Protein AF-A0A8J2AMC9-F1 (afdb_monomer_lite)

Structure (mmCIF, N/CA/C/O backbone):
data_AF-A0A8J2AMC9-F1
#
_entry.id   AF-A0A8J2AMC9-F1
#
loop_
_atom_site.group_PDB
_atom_site.id
_atom_site.type_symbol
_atom_site.label_atom_id
_atom_site.label_alt_id
_atom_site.label_comp_id
_atom_site.label_asym_id
_atom_site.label_entity_id
_atom_site.label_seq_id
_atom_site.pdbx_PDB_ins_code
_atom_site.Cartn_x
_atom_site.Cartn_y
_atom_site.Cartn_z
_atom_site.occupancy
_atom_site.B_iso_or_equiv
_atom_site.auth_seq_id
_atom_site.auth_comp_id
_atom_site.auth_asym_id
_atom_site.auth_atom_id
_atom_site.pdbx_PDB_model_num
ATOM 1 N N . MET A 1 1 ? -12.822 13.519 17.656 1.00 36.47 1 MET A N 1
ATOM 2 C CA . MET A 1 1 ? -11.483 13.079 17.205 1.00 36.47 1 MET A CA 1
ATOM 3 C C . MET A 1 1 ? -10.536 13.140 18.398 1.00 36.47 1 MET A C 1
ATOM 5 O O . MET A 1 1 ? -10.105 14.224 18.772 1.00 36.47 1 MET A O 1
ATOM 9 N N . VAL A 1 2 ? -10.292 12.014 19.074 1.00 30.80 2 VAL A N 1
ATOM 10 C CA . VAL A 1 2 ? -9.348 11.974 20.202 1.00 30.80 2 VAL A CA 1
ATOM 11 C C . VAL A 1 2 ? -7.946 12.202 19.638 1.00 30.80 2 VAL A C 1
ATOM 13 O O . VAL A 1 2 ? -7.477 11.432 18.802 1.00 30.80 2 VAL A O 1
ATOM 16 N N . ARG A 1 3 ? -7.287 13.285 20.066 1.00 38.75 3 ARG A N 1
ATOM 17 C CA . ARG A 1 3 ? -5.876 13.578 19.766 1.00 38.75 3 ARG A CA 1
ATOM 18 C C . ARG A 1 3 ? -4.981 12.598 20.538 1.00 38.75 3 ARG A C 1
ATOM 20 O O . ARG A 1 3 ? -4.347 12.957 21.523 1.00 38.75 3 ARG A O 1
ATOM 27 N N . GLY A 1 4 ? -4.973 11.338 20.112 1.00 39.22 4 GLY A N 1
ATOM 28 C CA . GLY A 1 4 ? -4.085 10.284 20.597 1.00 39.22 4 GLY A CA 1
ATOM 29 C C . GLY A 1 4 ? -2.955 10.040 19.598 1.00 39.22 4 GLY A C 1
ATOM 30 O O . GLY A 1 4 ? -3.193 9.972 18.395 1.00 39.22 4 GLY A O 1
ATOM 31 N N . ARG A 1 5 ? -1.716 9.913 20.087 1.00 41.38 5 ARG A N 1
ATOM 32 C CA . ARG A 1 5 ? -0.487 9.673 19.304 1.00 41.38 5 ARG A CA 1
ATOM 33 C C . ARG A 1 5 ? -0.442 8.265 18.674 1.00 41.38 5 ARG A C 1
ATOM 35 O O . ARG A 1 5 ? 0.507 7.524 18.906 1.00 41.38 5 ARG A O 1
ATOM 42 N N . CYS A 1 6 ? -1.417 7.889 17.850 1.00 44.81 6 CYS A N 1
ATOM 43 C CA . CYS A 1 6 ? -1.239 6.782 16.907 1.00 44.81 6 CYS A CA 1
ATOM 44 C C . CYS A 1 6 ? -0.415 7.297 15.725 1.00 44.81 6 CYS A C 1
ATOM 46 O O . CYS A 1 6 ? -0.947 7.879 14.781 1.00 44.81 6 CYS A O 1
ATOM 48 N N . ARG A 1 7 ? 0.913 7.164 15.817 1.00 56.16 7 ARG A N 1
ATOM 49 C CA . ARG A 1 7 ? 1.810 7.491 14.700 1.00 56.16 7 ARG A CA 1
ATOM 50 C C . ARG A 1 7 ? 1.642 6.460 13.577 1.00 56.16 7 ARG A C 1
ATOM 52 O O . ARG A 1 7 ? 1.265 5.316 13.825 1.00 56.16 7 ARG A O 1
ATOM 59 N N . CYS A 1 8 ? 1.921 6.888 12.348 1.00 58.09 8 CYS A N 1
ATOM 60 C CA . CYS A 1 8 ? 1.994 6.002 11.187 1.00 58.09 8 CYS A CA 1
ATOM 61 C C . CYS A 1 8 ? 3.131 4.990 11.396 1.00 58.09 8 CYS A C 1
ATOM 63 O O . CYS A 1 8 ? 4.239 5.394 11.754 1.00 58.09 8 CYS A O 1
ATOM 65 N N . GLU A 1 9 ? 2.880 3.700 11.182 1.00 59.91 9 GLU A N 1
ATOM 66 C CA . GLU A 1 9 ? 3.951 2.697 11.192 1.00 59.91 9 GLU A CA 1
ATOM 67 C C . GLU A 1 9 ? 4.633 2.664 9.819 1.00 59.91 9 GLU A C 1
ATOM 69 O O . GLU A 1 9 ? 3.954 2.750 8.808 1.00 59.91 9 GLU A O 1
ATOM 74 N N . GLY A 1 10 ? 5.961 2.525 9.754 1.00 58.53 10 GLY A N 1
ATOM 75 C CA . GLY A 1 10 ? 6.660 2.200 8.498 1.00 58.53 10 GLY A CA 1
ATOM 76 C C . GLY A 1 10 ? 6.772 3.312 7.442 1.00 58.53 10 GLY A C 1
ATOM 77 O O . GLY A 1 10 ? 6.956 2.991 6.264 1.00 58.53 10 GLY A O 1
ATOM 78 N N . PHE A 1 11 ? 6.685 4.589 7.838 1.00 67.19 11 PHE A N 1
ATOM 79 C CA . PHE A 1 11 ? 6.908 5.723 6.930 1.00 67.19 11 PHE A CA 1
ATOM 80 C C . PHE A 1 11 ? 8.327 5.714 6.341 1.00 67.19 11 PHE A C 1
ATOM 82 O O . PHE A 1 11 ? 9.271 5.227 6.964 1.00 67.19 11 PHE A O 1
ATOM 89 N N . VAL A 1 12 ? 8.477 6.275 5.144 1.00 71.44 12 VAL A N 1
ATOM 90 C CA . VAL A 1 12 ? 9.780 6.432 4.479 1.00 71.44 12 VAL A CA 1
ATOM 91 C C . VAL A 1 12 ? 10.109 7.897 4.351 1.00 71.44 12 VAL A C 1
ATOM 93 O O . VAL A 1 12 ? 9.227 8.686 4.032 1.00 71.44 12 VAL A O 1
ATOM 96 N N . ILE A 1 13 ? 11.375 8.238 4.573 1.00 69.56 13 ILE A N 1
ATOM 97 C CA . ILE A 1 13 ? 11.943 9.544 4.265 1.00 69.56 13 ILE A CA 1
ATOM 98 C C . ILE A 1 13 ? 13.001 9.328 3.185 1.00 69.56 13 ILE A C 1
ATOM 100 O O . ILE A 1 13 ? 13.915 8.525 3.367 1.00 69.56 13 ILE A O 1
ATOM 104 N N . ARG A 1 14 ? 12.862 10.017 2.055 1.00 66.62 14 ARG A N 1
ATOM 105 C CA . ARG A 1 14 ? 13.795 9.947 0.932 1.00 66.62 14 ARG A CA 1
ATOM 106 C C . ARG A 1 14 ? 14.414 11.315 0.690 1.00 66.62 14 ARG A C 1
ATOM 108 O O . ARG A 1 14 ? 13.675 12.279 0.544 1.00 66.62 14 ARG A O 1
ATOM 115 N N . TYR A 1 15 ? 15.738 11.374 0.586 1.00 62.62 15 TYR A N 1
ATOM 116 C CA . TYR A 1 15 ? 16.441 12.541 0.057 1.00 62.62 15 TYR A CA 1
ATOM 117 C C . TYR A 1 15 ? 16.487 12.451 -1.466 1.00 62.62 15 TYR A C 1
ATOM 119 O O . TYR A 1 15 ? 16.905 11.431 -2.020 1.00 62.62 15 TYR A O 1
ATOM 127 N N . GLN A 1 16 ? 16.050 13.498 -2.147 1.00 64.69 16 GLN A N 1
ATOM 128 C CA . GLN A 1 16 ? 16.252 13.678 -3.575 1.00 64.69 16 GLN A CA 1
ATOM 129 C C . GLN A 1 16 ? 17.203 14.846 -3.762 1.00 64.69 16 GLN A C 1
ATOM 131 O O . GLN A 1 16 ? 16.847 15.965 -3.425 1.00 64.69 16 GLN A O 1
ATOM 136 N N . GLN A 1 17 ? 18.401 14.594 -4.278 1.00 62.09 17 GLN A N 1
ATOM 137 C CA . GLN A 1 17 ? 19.337 15.657 -4.622 1.00 62.09 17 GLN A CA 1
ATOM 138 C C . GLN A 1 17 ? 18.918 16.285 -5.954 1.00 62.09 17 GLN A C 1
ATOM 140 O O . GLN A 1 17 ? 18.824 15.576 -6.956 1.00 62.09 17 GLN A O 1
ATOM 145 N N . ASP A 1 18 ? 18.656 17.590 -5.964 1.00 63.16 18 ASP A N 1
ATOM 146 C CA . ASP A 1 18 ? 18.591 18.358 -7.203 1.00 63.16 18 ASP A CA 1
ATOM 147 C C . ASP A 1 18 ? 19.992 18.908 -7.504 1.00 63.16 18 ASP A C 1
ATOM 149 O O . ASP A 1 18 ? 20.700 19.353 -6.597 1.00 63.16 18 ASP A O 1
ATOM 153 N N . GLU A 1 19 ? 20.410 18.835 -8.770 1.00 59.03 19 GLU A N 1
ATOM 154 C CA . GLU A 1 19 ? 21.749 19.262 -9.208 1.00 59.03 19 GLU A CA 1
ATOM 155 C C . GLU A 1 19 ? 21.987 20.768 -8.986 1.00 59.03 19 GLU A C 1
ATOM 157 O O . GLU A 1 19 ? 23.133 21.181 -8.825 1.00 59.03 19 GLU A O 1
ATOM 162 N N . GLU A 1 20 ? 20.917 21.570 -8.899 1.00 59.88 20 GLU A N 1
ATOM 163 C CA . GLU A 1 20 ? 20.983 23.038 -8.816 1.00 59.88 20 GLU A CA 1
ATOM 164 C C . GLU A 1 20 ? 20.499 23.636 -7.475 1.00 59.88 20 GLU A C 1
ATOM 166 O O . GLU A 1 20 ? 20.992 24.688 -7.077 1.00 59.88 20 GLU A O 1
ATOM 171 N N . GLU A 1 21 ? 19.581 22.993 -6.738 1.00 60.16 21 GLU A N 1
ATOM 172 C CA . GLU A 1 21 ? 18.863 23.627 -5.604 1.00 60.16 21 GLU A CA 1
ATOM 173 C C . GLU A 1 21 ? 19.125 22.990 -4.224 1.00 60.16 21 GLU A C 1
ATOM 175 O O . GLU A 1 21 ? 18.457 23.306 -3.236 1.00 60.16 21 GLU A O 1
ATOM 180 N N . GLY A 1 22 ? 20.114 22.097 -4.115 1.00 60.91 22 GLY A N 1
ATOM 181 C CA . GLY A 1 22 ? 20.250 21.250 -2.927 1.00 60.91 22 GLY A CA 1
ATOM 182 C C . GLY A 1 22 ? 19.134 20.200 -2.873 1.00 60.91 22 GLY A C 1
ATOM 183 O O . GLY A 1 22 ? 18.206 20.202 -3.677 1.00 60.91 22 GLY A O 1
ATOM 184 N N . GLY A 1 23 ? 19.246 19.208 -1.990 1.00 67.50 23 GLY A N 1
ATOM 185 C CA . GLY A 1 23 ? 18.270 18.120 -1.980 1.00 67.50 23 GLY A CA 1
ATOM 186 C C . GLY A 1 23 ? 17.042 18.378 -1.112 1.00 67.50 23 GLY A C 1
ATOM 187 O O . GLY A 1 23 ? 17.088 19.095 -0.114 1.00 67.50 23 GLY A O 1
ATOM 188 N N . SER A 1 24 ? 15.937 17.736 -1.479 1.00 72.38 24 SER A N 1
ATOM 189 C CA . SER A 1 24 ? 14.659 17.779 -0.772 1.00 72.38 24 SER A CA 1
ATOM 190 C C . SER A 1 24 ? 14.359 16.447 -0.083 1.00 72.38 24 SER A C 1
ATOM 192 O O . SER A 1 24 ? 14.733 15.377 -0.562 1.00 72.38 24 SER A O 1
ATOM 194 N N . TRP A 1 25 ? 13.682 16.505 1.065 1.00 79.44 25 TRP A N 1
ATOM 195 C CA . TRP A 1 25 ? 13.235 15.316 1.789 1.00 79.44 25 TRP A CA 1
ATOM 196 C C . TRP A 1 25 ? 11.747 15.080 1.541 1.00 79.44 25 TRP A C 1
ATOM 198 O O . TRP A 1 25 ? 10.915 15.922 1.873 1.00 79.44 25 TRP A O 1
ATOM 208 N N . GLU A 1 26 ? 11.403 13.912 1.011 1.00 83.62 26 GLU A N 1
ATOM 209 C CA . GLU A 1 26 ? 10.019 13.492 0.801 1.00 83.62 26 GLU A CA 1
ATOM 210 C C . GLU A 1 26 ? 9.631 12.387 1.780 1.00 83.62 26 GLU A C 1
ATOM 212 O O . GLU A 1 26 ? 10.377 11.424 1.981 1.00 83.62 26 GLU A O 1
ATOM 217 N N . ARG A 1 27 ? 8.438 12.512 2.371 1.00 86.31 27 ARG A N 1
ATOM 218 C CA . ARG A 1 27 ? 7.854 11.501 3.255 1.00 86.31 27 ARG A CA 1
ATOM 219 C C . ARG A 1 27 ? 6.774 10.710 2.522 1.00 86.31 27 ARG A C 1
ATOM 221 O O . ARG A 1 27 ? 5.895 11.317 1.924 1.00 86.31 27 ARG A O 1
ATOM 228 N N . TYR A 1 28 ? 6.788 9.389 2.681 1.00 89.81 28 TYR A N 1
ATOM 229 C CA . TYR A 1 28 ? 5.751 8.481 2.183 1.00 89.81 28 TYR A CA 1
ATOM 230 C C . TYR A 1 28 ? 5.048 7.773 3.343 1.00 89.81 28 TYR A C 1
ATOM 232 O O . TYR A 1 28 ? 5.701 7.168 4.203 1.00 89.81 28 TYR A O 1
ATOM 240 N N . LEU A 1 29 ? 3.721 7.864 3.379 1.00 91.50 29 LEU A N 1
ATOM 241 C CA . LEU A 1 29 ? 2.861 7.301 4.412 1.00 91.50 29 LEU A CA 1
ATOM 242 C C . LEU A 1 29 ? 2.485 5.840 4.114 1.00 91.50 29 LEU A C 1
ATOM 244 O O . LEU A 1 29 ? 2.312 5.425 2.967 1.00 91.50 29 LEU A O 1
ATOM 248 N N . LEU A 1 30 ? 2.321 5.069 5.192 1.00 91.75 30 LEU A N 1
ATOM 249 C CA . LEU A 1 30 ? 1.742 3.721 5.194 1.00 91.75 30 LEU A CA 1
ATOM 250 C C . LEU A 1 30 ? 0.419 3.756 5.981 1.00 91.75 30 LEU A C 1
ATOM 252 O O . LEU A 1 30 ? -0.338 4.711 5.835 1.00 91.75 30 LEU A O 1
ATOM 256 N N . LEU A 1 31 ? 0.114 2.766 6.825 1.00 90.44 31 LEU A N 1
ATOM 257 C CA . LEU A 1 31 ? -1.088 2.712 7.660 1.00 90.44 31 LEU A CA 1
ATOM 258 C C . LEU A 1 31 ? -0.840 3.303 9.050 1.00 90.44 31 LEU A C 1
ATOM 260 O O . LEU A 1 31 ? 0.272 3.288 9.586 1.00 90.44 31 LEU A O 1
ATOM 264 N N . ASN A 1 32 ? -1.914 3.801 9.657 1.00 90.44 32 ASN A N 1
ATOM 265 C CA . ASN A 1 32 ? -1.926 4.049 11.090 1.00 90.44 32 ASN A CA 1
ATOM 266 C C . ASN A 1 32 ? -1.894 2.708 11.822 1.00 90.44 32 ASN A C 1
ATOM 268 O O . ASN A 1 32 ? -2.519 1.746 11.373 1.00 90.44 32 ASN A O 1
ATOM 272 N N . LYS A 1 33 ? -1.207 2.660 12.968 1.00 88.31 33 LYS A N 1
ATOM 273 C CA . LYS A 1 33 ? -1.321 1.509 13.863 1.00 88.31 33 LYS A CA 1
ATOM 274 C C . LYS A 1 33 ? -2.781 1.333 14.283 1.00 88.31 33 LYS A C 1
ATOM 276 O O . LYS A 1 33 ? -3.429 2.300 14.682 1.00 88.31 33 LYS A O 1
ATOM 281 N N . PHE A 1 34 ? -3.259 0.101 14.216 1.00 91.44 34 PHE A N 1
ATOM 282 C CA . PHE A 1 34 ? -4.543 -0.324 14.753 1.00 91.44 34 PHE A CA 1
ATOM 283 C C . PHE A 1 34 ? -4.337 -1.587 15.592 1.00 91.44 34 PHE A C 1
ATOM 285 O O . PHE A 1 34 ? -3.262 -2.191 15.557 1.00 91.44 34 PHE A O 1
ATOM 292 N N . PHE A 1 35 ? -5.354 -1.940 16.367 1.00 93.56 35 PHE A N 1
ATOM 293 C CA . PHE A 1 35 ? -5.311 -3.014 17.352 1.00 93.56 35 PHE A CA 1
ATOM 294 C C . PHE A 1 35 ? -6.555 -3.883 17.215 1.00 93.56 35 PHE A C 1
ATOM 296 O O . PHE A 1 35 ? -7.560 -3.452 16.639 1.00 93.56 35 PHE A O 1
ATOM 303 N N . ASN A 1 36 ? -6.484 -5.094 17.753 1.00 95.19 36 ASN A N 1
ATOM 304 C CA . ASN A 1 36 ? -7.649 -5.958 17.839 1.00 95.19 36 ASN A CA 1
ATOM 305 C C . ASN A 1 36 ? -8.644 -5.417 18.875 1.00 95.19 36 ASN A C 1
ATOM 307 O O . ASN A 1 36 ? -8.282 -4.704 19.816 1.00 95.19 36 ASN A O 1
ATOM 311 N N . VAL A 1 37 ? -9.917 -5.776 18.707 1.00 94.06 37 VAL A N 1
ATOM 312 C CA . VAL A 1 37 ? -10.958 -5.446 19.687 1.00 94.06 37 VAL A CA 1
ATOM 313 C C . VAL A 1 37 ? -10.617 -6.112 21.023 1.00 94.06 37 VAL A C 1
ATOM 315 O O . VAL A 1 37 ? -10.322 -7.303 21.069 1.00 94.06 37 VAL A O 1
ATOM 318 N N . GLY A 1 38 ? -10.646 -5.337 22.104 1.00 94.75 38 GLY A N 1
ATOM 319 C CA . GLY A 1 38 ? -10.306 -5.779 23.457 1.00 94.75 38 GLY A CA 1
ATOM 320 C C . GLY A 1 38 ? -8.816 -5.722 23.811 1.00 94.75 38 GLY A C 1
ATOM 321 O O . GLY A 1 38 ? -8.470 -5.999 24.954 1.00 94.75 38 GLY A O 1
ATOM 322 N N . GLU A 1 39 ? -7.928 -5.349 22.884 1.00 93.69 39 GLU A N 1
ATOM 323 C CA . GLU A 1 39 ? -6.476 -5.406 23.117 1.00 93.69 39 GLU A CA 1
ATOM 324 C C . GLU A 1 39 ? -5.954 -4.257 23.993 1.00 93.69 39 GLU A C 1
ATOM 326 O O . GLU A 1 39 ? -5.066 -4.447 24.824 1.00 93.69 39 GLU A O 1
ATOM 331 N N . THR A 1 40 ? -6.473 -3.040 23.809 1.00 93.56 40 THR A N 1
ATOM 332 C CA . THR A 1 40 ? -5.994 -1.859 24.539 1.00 93.56 40 THR A CA 1
ATOM 333 C C . THR A 1 40 ? -7.070 -0.786 24.687 1.00 93.56 40 THR A C 1
ATOM 335 O O . THR A 1 40 ? -8.128 -0.838 24.057 1.00 93.56 40 THR A O 1
ATOM 338 N N . LYS A 1 41 ? -6.796 0.217 25.527 1.00 91.00 41 LYS A N 1
ATOM 339 C CA . LYS A 1 41 ? -7.686 1.360 25.766 1.00 91.00 41 LYS A CA 1
ATOM 340 C C . LYS A 1 41 ? -7.977 2.105 24.458 1.00 91.00 41 LYS A C 1
ATOM 342 O O . LYS A 1 41 ? -7.041 2.426 23.729 1.00 91.00 41 LYS A O 1
ATOM 347 N N . ASN A 1 42 ? -9.237 2.475 24.231 1.00 89.94 42 ASN A N 1
ATOM 348 C CA . ASN A 1 42 ? -9.840 2.977 22.983 1.00 89.94 42 ASN A CA 1
ATOM 349 C C . ASN A 1 42 ? -10.191 1.895 21.941 1.00 89.94 42 ASN A C 1
ATOM 351 O O . ASN A 1 42 ? -10.750 2.234 20.900 1.00 89.94 42 ASN A O 1
ATOM 355 N N . TRP A 1 43 ? -9.885 0.621 22.203 1.00 91.19 43 TRP A N 1
ATOM 356 C CA . TRP A 1 43 ? -10.293 -0.530 21.384 1.00 91.19 43 TRP A CA 1
ATOM 357 C C . TRP A 1 43 ? -11.089 -1.560 22.198 1.00 91.19 43 TRP A C 1
ATOM 359 O O . TRP A 1 43 ? -11.333 -2.661 21.711 1.00 91.19 43 TRP A O 1
ATOM 369 N N . LEU A 1 44 ? -11.505 -1.235 23.429 1.00 94.06 44 LEU A N 1
ATOM 370 C CA . LEU A 1 44 ? -12.410 -2.086 24.204 1.00 94.06 44 LEU A CA 1
ATOM 371 C C . LEU A 1 44 ? -13.818 -2.058 23.591 1.00 94.06 44 LEU A C 1
ATOM 373 O O . LEU A 1 44 ? -14.188 -1.099 22.917 1.00 94.06 44 LEU A O 1
ATOM 377 N N . VAL A 1 45 ? -14.621 -3.096 23.838 1.00 93.69 45 VAL A N 1
ATOM 378 C CA . VAL A 1 45 ? -15.988 -3.197 23.288 1.00 93.69 45 VAL A CA 1
ATOM 379 C C . VAL A 1 45 ? -16.822 -1.961 23.643 1.00 93.69 45 VAL A C 1
ATOM 381 O O . VAL A 1 45 ? -17.458 -1.381 22.765 1.00 93.69 45 VAL A O 1
ATOM 384 N N . ASP A 1 46 ? -16.738 -1.501 24.891 1.00 93.75 46 ASP A N 1
ATOM 385 C CA . ASP A 1 46 ? -17.471 -0.322 25.358 1.00 93.75 46 ASP A CA 1
ATOM 386 C C . ASP A 1 46 ? -17.007 0.964 24.661 1.00 93.75 46 ASP A C 1
ATOM 388 O O . ASP A 1 46 ? -17.843 1.775 24.258 1.00 93.75 46 ASP A O 1
ATOM 392 N N . ASP A 1 47 ? -15.695 1.118 24.429 1.00 90.44 47 ASP A N 1
ATOM 393 C CA . ASP A 1 47 ? -15.124 2.266 23.705 1.00 90.44 47 ASP A CA 1
ATOM 394 C C . ASP A 1 47 ? -15.650 2.335 22.258 1.00 90.44 47 ASP A C 1
ATOM 396 O O . ASP A 1 47 ? -15.866 3.420 21.708 1.00 90.44 47 ASP A O 1
ATOM 400 N N . LEU A 1 48 ? -15.856 1.168 21.640 1.00 90.69 48 LEU A N 1
ATOM 401 C CA . LEU A 1 48 ? -16.272 1.028 20.244 1.00 90.69 48 LEU A CA 1
ATOM 402 C C . LEU A 1 48 ? -17.794 1.034 20.058 1.00 90.69 48 LEU A C 1
ATOM 404 O O . LEU A 1 48 ? -18.256 1.370 18.971 1.00 90.69 48 LEU A O 1
ATOM 408 N N . SER A 1 49 ? -18.569 0.716 21.099 1.00 89.88 49 SER A N 1
ATOM 409 C CA . SER A 1 49 ? -20.036 0.577 21.049 1.00 89.88 49 SER A CA 1
ATOM 410 C C . SER A 1 49 ? -20.771 1.811 20.506 1.00 89.88 49 SER A C 1
ATOM 412 O O . SER A 1 49 ? -21.824 1.693 19.884 1.00 89.88 49 SER A O 1
ATOM 414 N N . SER A 1 50 ? -20.194 2.998 20.708 1.00 88.25 50 SER A N 1
ATOM 415 C CA . SER A 1 50 ? -20.738 4.287 20.262 1.00 88.25 50 SER A CA 1
ATOM 416 C C . SER A 1 50 ? -20.171 4.776 18.923 1.00 88.25 50 SER A C 1
ATOM 418 O O . SER A 1 50 ? -20.600 5.811 18.411 1.00 88.25 50 SER A O 1
ATOM 420 N N . GLN A 1 51 ? -19.194 4.069 18.347 1.00 91.00 51 GLN A N 1
ATOM 421 C CA . GLN A 1 51 ? -18.532 4.470 17.108 1.00 91.00 51 GLN A CA 1
ATOM 422 C C . GLN A 1 51 ? -19.277 3.933 15.882 1.00 91.00 51 GLN A C 1
ATOM 424 O O . GLN A 1 51 ? -19.783 2.812 15.866 1.00 91.00 51 GLN A O 1
ATOM 429 N N . LYS A 1 52 ? -19.297 4.718 14.799 1.00 91.62 52 LYS A N 1
ATOM 430 C CA . LYS A 1 52 ? -19.848 4.272 13.514 1.00 91.62 52 LYS A CA 1
ATOM 431 C C . LYS A 1 52 ? -18.811 3.443 12.759 1.00 91.62 52 LYS A C 1
ATOM 433 O O . LYS A 1 52 ? -17.729 3.940 12.446 1.00 91.62 52 LYS A O 1
ATOM 438 N N . ILE A 1 53 ? -19.171 2.216 12.392 1.00 89.38 53 ILE A N 1
ATOM 439 C CA . ILE A 1 53 ? -18.372 1.402 11.472 1.00 89.38 53 ILE A CA 1
ATOM 440 C C . ILE A 1 53 ? -18.439 2.041 10.081 1.00 89.38 53 ILE A C 1
ATOM 442 O O . ILE A 1 53 ? -19.514 2.189 9.503 1.00 89.38 53 ILE A O 1
ATOM 446 N N . VAL A 1 54 ? -17.282 2.440 9.555 1.00 86.38 54 VAL A N 1
ATOM 447 C CA . VAL A 1 54 ? -17.171 3.082 8.233 1.00 86.38 54 VAL A CA 1
ATOM 448 C C . VAL A 1 54 ? -16.859 2.090 7.117 1.00 86.38 54 VAL A C 1
ATOM 450 O O . VAL A 1 54 ? -17.177 2.349 5.962 1.00 86.38 54 VAL A O 1
ATOM 453 N N . ARG A 1 55 ? -16.209 0.968 7.446 1.00 84.94 55 ARG A N 1
ATOM 454 C CA . ARG A 1 55 ? -15.786 -0.053 6.488 1.00 84.94 55 ARG A CA 1
ATOM 455 C C . ARG A 1 55 ? -15.489 -1.362 7.211 1.00 84.94 55 ARG A C 1
ATOM 457 O O . ARG A 1 55 ? -14.918 -1.347 8.299 1.00 84.94 55 ARG A O 1
ATOM 464 N N . ILE A 1 56 ? -15.833 -2.469 6.565 1.00 89.00 56 ILE A N 1
ATOM 465 C CA . ILE A 1 56 ? -15.402 -3.825 6.909 1.00 89.00 56 ILE A CA 1
ATOM 466 C C . ILE A 1 56 ? -14.736 -4.389 5.655 1.00 89.00 56 ILE A C 1
ATOM 468 O O . ILE A 1 56 ? -15.176 -4.110 4.540 1.00 89.00 56 ILE A O 1
ATOM 472 N N . GLN A 1 57 ? -13.638 -5.111 5.830 1.00 89.88 57 GLN A N 1
ATOM 473 C CA . GLN A 1 57 ? -12.901 -5.737 4.740 1.00 89.88 57 GLN A CA 1
ATOM 474 C C . GLN A 1 57 ? -12.277 -7.033 5.239 1.00 89.88 57 GLN A C 1
ATOM 476 O O . GLN A 1 57 ? -11.966 -7.145 6.428 1.00 89.88 57 GLN A O 1
ATOM 481 N N . ASP A 1 58 ? -12.044 -7.967 4.325 1.00 92.31 58 ASP A N 1
ATOM 482 C CA . ASP A 1 58 ? -11.308 -9.179 4.650 1.00 92.31 58 ASP A CA 1
ATOM 483 C C . ASP A 1 58 ? -9.887 -8.819 5.074 1.00 92.31 58 ASP A C 1
ATOM 485 O O . ASP A 1 58 ? -9.166 -8.074 4.399 1.00 92.31 58 ASP A O 1
ATOM 489 N N . LYS A 1 59 ? -9.474 -9.349 6.225 1.00 93.38 59 LYS A N 1
ATOM 490 C CA . LYS A 1 59 ? -8.106 -9.201 6.703 1.00 93.38 59 LYS A CA 1
ATOM 491 C C . LYS A 1 59 ? -7.245 -10.258 6.018 1.00 93.38 59 LYS A C 1
ATOM 493 O O . LYS A 1 59 ? -7.050 -11.341 6.560 1.00 93.38 59 LYS A O 1
ATOM 498 N N . SER A 1 60 ? -6.756 -9.921 4.823 1.00 93.88 60 SER A N 1
ATOM 499 C CA . SER A 1 60 ? -5.764 -10.734 4.114 1.00 93.88 60 SER A CA 1
ATOM 500 C C . SER A 1 60 ? -4.549 -10.998 5.013 1.00 93.88 60 SER A C 1
ATOM 502 O O . SER A 1 60 ? -4.143 -10.146 5.807 1.00 93.88 60 SER A O 1
ATOM 504 N N . ASP A 1 61 ? -4.024 -12.212 4.914 1.00 93.62 61 ASP A N 1
ATOM 505 C CA . ASP A 1 61 ? -2.933 -12.742 5.732 1.00 93.62 61 ASP A CA 1
ATOM 506 C C . ASP A 1 61 ? -1.657 -12.838 4.896 1.00 93.62 61 ASP A C 1
ATOM 508 O O . ASP A 1 61 ? -1.353 -13.881 4.321 1.00 93.62 61 ASP A O 1
ATOM 512 N N . GLY A 1 62 ? -0.964 -11.712 4.743 1.00 96.06 62 GLY A N 1
ATOM 513 C CA . GLY A 1 62 ? 0.229 -11.617 3.919 1.00 96.06 62 GLY A CA 1
ATOM 514 C C . GLY A 1 62 ? 1.197 -10.569 4.448 1.00 96.06 62 GLY A C 1
ATOM 515 O O . GLY A 1 62 ? 1.478 -10.471 5.643 1.00 96.06 62 GLY A O 1
ATOM 516 N N . SER A 1 63 ? 1.792 -9.801 3.541 1.00 96.69 63 SER A N 1
ATOM 517 C CA . SER A 1 63 ? 2.751 -8.764 3.909 1.00 96.69 63 SER A CA 1
ATOM 518 C C . SER A 1 63 ? 2.386 -7.420 3.319 1.00 96.69 63 SER A C 1
ATOM 520 O O . SER A 1 63 ? 2.205 -7.284 2.114 1.00 96.69 63 SER A O 1
ATOM 522 N N . ILE A 1 64 ? 2.356 -6.400 4.170 1.00 96.81 64 ILE A N 1
ATOM 523 C CA . ILE A 1 64 ? 2.040 -5.041 3.747 1.00 96.81 64 ILE A CA 1
ATOM 524 C C . ILE A 1 64 ? 3.114 -4.478 2.809 1.00 96.81 64 ILE A C 1
ATOM 526 O O . ILE A 1 64 ? 4.309 -4.509 3.121 1.00 96.81 64 ILE A O 1
ATOM 530 N N . ILE A 1 65 ? 2.675 -3.906 1.689 1.00 97.31 65 ILE A N 1
ATOM 531 C CA . ILE A 1 65 ? 3.517 -3.307 0.656 1.00 97.31 65 ILE A CA 1
ATOM 532 C C . ILE A 1 65 ? 3.100 -1.862 0.379 1.00 97.31 65 ILE A C 1
ATOM 534 O O . ILE A 1 65 ? 1.920 -1.527 0.240 1.00 97.31 65 ILE A O 1
ATOM 538 N N . ARG A 1 66 ? 4.108 -1.003 0.225 1.00 95.38 66 ARG A N 1
ATOM 539 C CA . ARG A 1 66 ? 3.989 0.357 -0.298 1.00 95.38 66 ARG A CA 1
ATOM 540 C C . ARG A 1 66 ? 4.942 0.544 -1.466 1.00 95.38 66 ARG A C 1
ATOM 542 O O . ARG A 1 66 ? 6.131 0.284 -1.335 1.00 95.38 66 ARG A O 1
ATOM 549 N N . PHE A 1 67 ? 4.434 1.050 -2.580 1.00 95.44 67 PHE A N 1
ATOM 550 C CA . PHE A 1 67 ? 5.262 1.438 -3.718 1.00 95.44 67 PHE A CA 1
ATOM 551 C C . PHE A 1 67 ? 5.737 2.883 -3.595 1.00 95.44 67 PHE A C 1
ATOM 553 O O . PHE A 1 67 ? 4.974 3.754 -3.177 1.00 95.44 67 PHE A O 1
ATOM 560 N N . ILE A 1 68 ? 6.986 3.139 -3.975 1.00 93.19 68 ILE A N 1
ATOM 561 C CA . ILE A 1 68 ? 7.630 4.451 -3.869 1.00 93.19 68 ILE A CA 1
ATOM 562 C C . ILE A 1 68 ? 8.320 4.779 -5.200 1.00 93.19 68 ILE A C 1
ATOM 564 O O . ILE A 1 68 ? 9.032 3.921 -5.734 1.00 93.19 68 ILE A O 1
ATOM 568 N N . PRO A 1 69 ? 8.139 5.994 -5.750 1.00 90.69 69 PRO A N 1
ATOM 569 C CA . PRO A 1 69 ? 8.850 6.424 -6.943 1.00 90.69 69 PRO A CA 1
ATOM 570 C C . PRO A 1 69 ? 10.304 6.790 -6.597 1.00 90.69 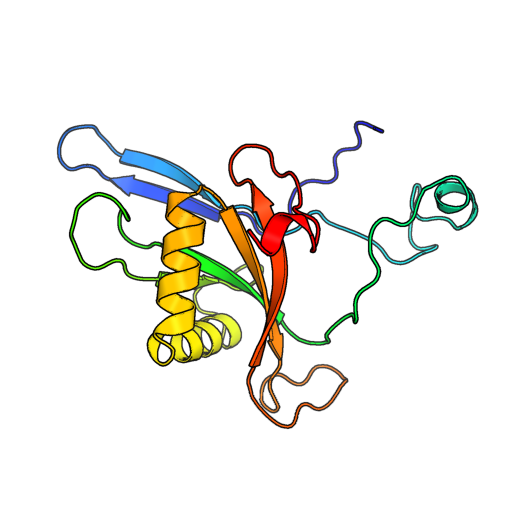69 PRO A C 1
ATOM 572 O O . PRO A 1 69 ? 10.582 7.559 -5.674 1.00 90.69 69 PRO A O 1
ATOM 575 N N . PHE A 1 70 ? 11.244 6.237 -7.360 1.00 82.88 70 PHE A N 1
ATOM 576 C CA . PHE A 1 70 ? 12.692 6.452 -7.278 1.00 82.88 70 PHE A CA 1
ATOM 577 C C . PHE A 1 70 ? 13.194 7.547 -8.239 1.00 82.88 70 PHE A C 1
ATOM 579 O O . PHE A 1 70 ? 14.364 7.920 -8.203 1.00 82.88 70 PHE A O 1
ATOM 586 N N . SER A 1 71 ? 12.316 8.166 -9.020 1.00 76.88 71 SER A N 1
ATOM 587 C CA . SER A 1 71 ? 12.587 9.385 -9.797 1.00 76.88 71 SER A CA 1
ATOM 588 C C . SER A 1 71 ? 11.356 10.297 -9.793 1.00 76.88 71 SER A C 1
ATOM 590 O O . SER A 1 71 ? 10.258 9.873 -9.421 1.00 76.88 71 SER A O 1
ATOM 592 N N . ARG A 1 72 ? 11.535 11.582 -10.131 1.00 71.06 72 ARG A N 1
ATOM 593 C CA . ARG A 1 72 ? 10.431 12.553 -10.134 1.00 71.06 72 ARG A CA 1
ATOM 594 C C . ARG A 1 72 ? 9.459 12.246 -11.267 1.00 71.06 72 ARG A C 1
ATOM 596 O O . ARG A 1 72 ? 9.825 12.315 -12.435 1.00 71.06 72 ARG A O 1
ATOM 603 N N . VAL A 1 73 ? 8.194 12.039 -10.908 1.00 66.56 73 VAL A N 1
ATOM 604 C CA . VAL A 1 73 ? 7.113 11.711 -11.854 1.00 66.56 73 VAL A CA 1
ATOM 605 C C . VAL A 1 73 ? 6.857 12.817 -12.893 1.00 66.56 73 VAL A C 1
ATOM 607 O O . VAL A 1 73 ? 6.356 12.535 -13.977 1.00 66.56 73 VAL A O 1
ATOM 610 N N . ASN A 1 74 ? 7.248 14.064 -12.599 1.00 63.91 74 ASN A N 1
ATOM 611 C CA . ASN A 1 74 ? 6.950 15.239 -13.429 1.00 63.91 74 ASN A CA 1
ATOM 612 C C . ASN A 1 74 ? 8.121 15.724 -14.310 1.00 63.91 74 ASN A C 1
ATOM 614 O O . ASN A 1 74 ? 7.955 16.716 -15.011 1.00 63.91 74 ASN A O 1
ATOM 618 N N . LYS A 1 75 ? 9.302 15.082 -14.280 1.00 62.59 75 LYS A N 1
ATOM 619 C CA . LYS A 1 75 ? 10.495 15.531 -15.041 1.00 62.59 75 LYS A CA 1
ATOM 620 C C . LYS A 1 75 ? 10.702 14.793 -16.384 1.00 62.59 75 LYS A C 1
ATOM 622 O O . LYS A 1 75 ? 11.781 14.866 -16.953 1.00 62.59 75 LYS A O 1
ATOM 627 N N . GLY A 1 76 ? 9.694 14.079 -16.897 1.00 56.72 76 GLY A N 1
ATOM 628 C CA . GLY A 1 76 ? 9.702 13.495 -18.253 1.00 56.72 76 GLY A CA 1
ATOM 629 C C . GLY A 1 76 ? 10.645 12.304 -18.499 1.00 56.72 76 GLY A C 1
ATOM 630 O O . GLY A 1 76 ? 10.643 11.768 -19.601 1.00 56.72 76 GLY A O 1
ATOM 631 N N . GLY A 1 77 ? 11.428 11.877 -17.502 1.00 67.12 77 GLY A N 1
ATOM 632 C CA . GLY A 1 77 ? 12.235 10.653 -17.558 1.00 67.12 77 GLY A CA 1
ATOM 633 C C . GLY A 1 77 ? 11.494 9.414 -17.045 1.00 67.12 77 GLY A C 1
ATOM 634 O O . GLY A 1 77 ? 10.419 9.524 -16.451 1.00 67.12 77 GLY A O 1
ATOM 635 N N . ASP A 1 78 ? 12.102 8.237 -17.221 1.00 74.75 78 ASP A N 1
ATOM 636 C CA . ASP A 1 78 ? 11.545 6.972 -16.733 1.00 74.75 78 ASP A CA 1
ATOM 637 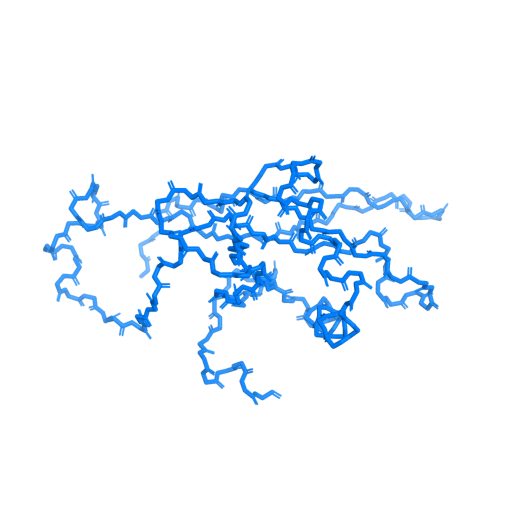C C . ASP A 1 78 ? 11.356 6.993 -15.211 1.00 74.75 78 ASP A C 1
ATOM 639 O O . ASP A 1 78 ? 12.296 7.195 -14.425 1.00 74.75 78 ASP A O 1
ATOM 643 N N . VAL A 1 79 ? 10.113 6.762 -14.781 1.00 80.75 79 VAL A N 1
ATOM 644 C CA . VAL A 1 79 ? 9.770 6.654 -13.365 1.00 80.75 79 VAL A CA 1
ATOM 645 C C . VAL A 1 79 ? 10.057 5.242 -12.889 1.00 80.75 79 VAL A C 1
ATOM 647 O O . VAL A 1 79 ? 9.308 4.315 -13.177 1.00 80.75 79 VAL A O 1
ATOM 650 N N . ARG A 1 80 ? 11.126 5.075 -12.109 1.00 86.88 80 ARG A N 1
ATOM 651 C CA . ARG A 1 80 ? 11.402 3.791 -11.457 1.00 86.88 80 ARG A CA 1
ATOM 652 C C . ARG A 1 80 ? 10.522 3.662 -10.226 1.00 86.88 80 ARG A C 1
ATOM 654 O O . ARG A 1 80 ? 10.543 4.544 -9.375 1.00 86.88 80 ARG A O 1
ATOM 661 N N . ILE A 1 81 ? 9.780 2.570 -10.108 1.00 92.19 81 ILE A N 1
ATOM 662 C CA . ILE A 1 81 ? 8.944 2.283 -8.942 1.00 92.19 81 ILE A CA 1
ATOM 663 C C . ILE A 1 81 ? 9.575 1.114 -8.187 1.00 92.19 81 ILE A C 1
ATOM 665 O O . ILE A 1 81 ? 10.030 0.142 -8.788 1.00 92.19 81 ILE A O 1
ATOM 669 N N . ARG A 1 82 ? 9.639 1.211 -6.858 1.00 93.69 82 ARG A N 1
ATOM 670 C CA . ARG A 1 82 ? 10.081 0.106 -6.001 1.00 93.69 82 ARG A CA 1
ATOM 671 C C . ARG A 1 82 ? 9.075 -0.144 -4.900 1.00 93.69 82 ARG A C 1
ATOM 673 O O . ARG A 1 82 ? 8.578 0.802 -4.285 1.00 93.69 82 ARG A O 1
ATOM 680 N N . ALA A 1 83 ? 8.774 -1.413 -4.656 1.00 95.75 83 ALA A N 1
ATOM 681 C CA . ALA A 1 83 ? 8.019 -1.802 -3.481 1.00 95.75 83 ALA A CA 1
ATOM 682 C C . ALA A 1 83 ? 8.900 -1.723 -2.235 1.00 95.75 83 ALA A C 1
ATOM 684 O O . ALA A 1 83 ? 10.109 -1.940 -2.265 1.00 95.75 83 ALA A O 1
ATOM 685 N N . LYS A 1 84 ? 8.252 -1.441 -1.115 1.00 94.75 84 LYS A N 1
ATOM 686 C CA . LYS A 1 84 ? 8.807 -1.501 0.224 1.00 94.75 84 LYS A CA 1
ATOM 687 C C . LYS A 1 84 ? 7.838 -2.272 1.100 1.00 94.75 84 LYS A C 1
ATOM 689 O O . LYS A 1 84 ? 6.642 -1.982 1.103 1.00 94.75 84 LYS A O 1
ATOM 694 N N . SER A 1 85 ? 8.356 -3.200 1.889 1.00 94.31 85 SER A N 1
ATOM 695 C CA . SER A 1 85 ? 7.603 -3.800 2.985 1.00 94.31 85 SER A CA 1
ATOM 696 C C . SER A 1 85 ? 7.457 -2.814 4.152 1.00 94.31 85 SER A C 1
ATOM 698 O O . SER A 1 85 ? 7.811 -1.628 4.069 1.00 94.31 85 SER A O 1
ATOM 700 N N . LYS A 1 86 ? 6.969 -3.280 5.305 1.00 90.38 86 LYS A N 1
ATOM 701 C CA . LYS A 1 86 ? 6.848 -2.441 6.507 1.00 90.38 86 LYS A CA 1
ATOM 702 C C . LYS A 1 86 ? 8.148 -1.702 6.854 1.00 90.38 86 LYS A C 1
ATOM 704 O O . LYS A 1 86 ? 8.096 -0.525 7.211 1.00 90.38 86 LYS A O 1
ATOM 709 N N . MET A 1 87 ? 9.311 -2.340 6.696 1.00 86.50 87 MET A N 1
ATOM 710 C CA . MET A 1 87 ? 10.597 -1.770 7.127 1.00 86.50 87 MET A CA 1
ATOM 711 C C . MET A 1 87 ? 11.695 -1.747 6.057 1.00 86.50 87 MET A C 1
ATOM 713 O O . MET A 1 87 ? 12.631 -0.976 6.226 1.00 86.50 87 MET A O 1
ATOM 717 N N . SER A 1 88 ? 11.593 -2.504 4.957 1.00 90.69 88 SER A N 1
ATOM 718 C CA . SER A 1 88 ? 12.712 -2.660 4.012 1.00 90.69 88 SER A CA 1
ATOM 719 C C . SER A 1 88 ? 12.281 -2.640 2.543 1.00 90.69 88 SER A C 1
ATOM 721 O O . SER A 1 88 ? 11.185 -3.084 2.205 1.00 90.69 88 SER A O 1
ATOM 723 N N . PHE A 1 89 ? 13.159 -2.134 1.675 1.00 92.00 89 PHE A N 1
ATOM 724 C CA . PHE A 1 89 ? 13.055 -2.262 0.214 1.00 92.00 89 PHE A CA 1
ATOM 725 C C . PHE A 1 89 ? 13.635 -3.584 -0.307 1.00 92.00 89 PHE A C 1
ATOM 727 O O . PHE A 1 89 ? 13.367 -3.963 -1.439 1.00 92.00 89 PHE A O 1
ATOM 734 N N . GLU A 1 90 ? 14.415 -4.282 0.516 1.00 93.50 90 GLU A N 1
ATOM 735 C CA . GLU A 1 90 ? 15.219 -5.448 0.123 1.00 93.50 90 GLU A CA 1
ATOM 736 C C . GLU A 1 90 ? 14.663 -6.761 0.684 1.00 93.50 90 GLU A C 1
ATOM 738 O O . GLU A 1 90 ? 15.191 -7.838 0.423 1.00 93.50 90 GLU A O 1
ATOM 743 N N . SER A 1 91 ? 13.596 -6.695 1.486 1.00 96.00 91 SER A N 1
ATOM 744 C CA . SER A 1 91 ? 12.919 -7.903 1.961 1.00 96.00 91 SER A CA 1
ATOM 745 C C . SER A 1 91 ? 12.404 -8.731 0.776 1.00 96.00 91 SER A C 1
ATOM 747 O O . SER A 1 91 ? 11.918 -8.119 -0.179 1.00 96.00 91 SER A O 1
ATOM 749 N N . PRO A 1 92 ? 12.372 -10.074 0.861 1.00 96.44 92 PRO A N 1
ATOM 750 C CA . PRO A 1 92 ? 11.860 -10.933 -0.211 1.00 96.44 92 PRO A CA 1
ATOM 751 C C . PRO A 1 92 ? 10.479 -10.512 -0.733 1.00 96.44 92 PRO A C 1
ATOM 753 O O . PRO A 1 92 ? 10.237 -10.510 -1.933 1.00 96.44 92 PRO A O 1
ATOM 756 N N . GLN A 1 93 ? 9.599 -10.051 0.157 1.00 97.19 93 GLN A N 1
ATOM 757 C CA . GLN A 1 93 ? 8.264 -9.554 -0.182 1.00 97.19 93 GLN A CA 1
ATOM 758 C C . GLN A 1 93 ? 8.303 -8.247 -0.984 1.00 97.19 93 GLN A C 1
ATOM 760 O O . GLN A 1 93 ? 7.492 -8.035 -1.879 1.00 97.19 93 GLN A O 1
ATOM 765 N N . ALA A 1 94 ? 9.251 -7.359 -0.681 1.00 96.62 94 ALA A N 1
ATOM 766 C CA . ALA A 1 94 ? 9.446 -6.127 -1.441 1.00 96.62 94 ALA A CA 1
ATOM 767 C C . ALA A 1 94 ? 10.014 -6.429 -2.836 1.00 96.62 94 ALA A C 1
ATOM 769 O O . ALA A 1 94 ? 9.551 -5.851 -3.818 1.00 96.62 94 ALA A O 1
ATOM 770 N N . THR A 1 95 ? 10.946 -7.375 -2.944 1.00 96.69 95 THR A N 1
ATOM 771 C CA . THR A 1 95 ? 11.458 -7.845 -4.238 1.00 9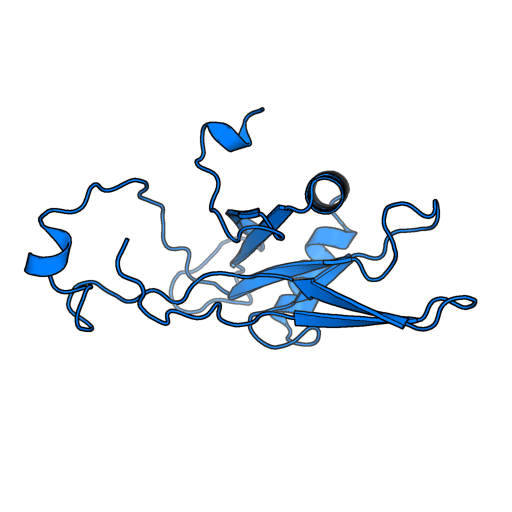6.69 95 THR A CA 1
ATOM 772 C C . THR A 1 95 ? 10.339 -8.471 -5.070 1.00 96.69 95 THR A C 1
ATOM 774 O O . THR A 1 95 ? 10.064 -7.996 -6.168 1.00 96.69 95 THR A O 1
ATOM 777 N N . MET A 1 96 ? 9.594 -9.422 -4.500 1.00 96.94 96 MET A N 1
ATOM 778 C CA . MET A 1 96 ? 8.463 -10.084 -5.159 1.00 96.94 96 MET A CA 1
ATOM 779 C C . MET A 1 96 ? 7.391 -9.083 -5.614 1.00 96.94 96 MET A C 1
ATOM 781 O O . MET A 1 96 ? 6.931 -9.126 -6.751 1.00 96.94 96 MET A O 1
ATOM 785 N N . ALA A 1 97 ? 7.003 -8.129 -4.763 1.00 97.69 97 ALA A N 1
ATOM 786 C CA . ALA A 1 97 ? 6.023 -7.113 -5.142 1.00 97.69 97 ALA A CA 1
ATOM 787 C C . ALA A 1 97 ? 6.542 -6.148 -6.222 1.00 97.69 97 ALA A C 1
ATOM 789 O O . ALA A 1 97 ? 5.759 -5.666 -7.043 1.00 97.69 97 ALA A O 1
ATOM 790 N N . THR A 1 98 ? 7.848 -5.866 -6.232 1.00 96.50 98 THR A N 1
ATOM 791 C CA . THR A 1 98 ? 8.481 -5.088 -7.305 1.00 96.50 98 THR A CA 1
ATOM 792 C C . THR A 1 98 ? 8.407 -5.851 -8.623 1.00 96.50 98 THR A C 1
ATOM 794 O O . THR A 1 98 ? 7.975 -5.273 -9.609 1.00 96.50 98 THR A O 1
ATOM 797 N N . GLU A 1 99 ? 8.712 -7.148 -8.636 1.00 95.94 99 GLU A N 1
ATOM 798 C CA . GLU A 1 99 ? 8.604 -7.990 -9.836 1.00 95.94 99 GLU A CA 1
ATOM 799 C C . GLU A 1 99 ? 7.166 -8.067 -10.367 1.00 95.94 99 GLU A C 1
ATOM 801 O O . GLU A 1 99 ? 6.945 -7.949 -11.573 1.00 95.94 99 GLU A O 1
ATOM 806 N N . VAL A 1 100 ? 6.168 -8.200 -9.484 1.00 96.75 100 VAL A N 1
ATOM 807 C CA . VAL A 1 100 ? 4.748 -8.154 -9.881 1.00 96.75 100 VAL A CA 1
ATOM 808 C C . VAL A 1 100 ? 4.408 -6.814 -10.543 1.00 96.75 100 VAL A C 1
ATOM 810 O O . VAL A 1 100 ? 3.709 -6.784 -11.554 1.00 96.75 100 VAL A O 1
ATOM 813 N N . CYS A 1 101 ? 4.904 -5.702 -9.997 1.00 96.31 101 CYS A N 1
ATOM 814 C CA . CYS A 1 101 ? 4.695 -4.373 -10.567 1.00 96.31 101 CYS A CA 1
ATOM 815 C C . CYS A 1 101 ? 5.406 -4.201 -11.913 1.00 96.31 101 CYS A C 1
ATOM 817 O O . CYS A 1 101 ? 4.781 -3.757 -12.876 1.00 96.31 101 CYS A O 1
ATOM 819 N N . ASP A 1 102 ? 6.677 -4.586 -12.004 1.00 93.94 102 ASP A N 1
ATOM 820 C CA . ASP A 1 102 ? 7.502 -4.447 -13.208 1.00 93.94 102 ASP A CA 1
ATOM 821 C C . ASP A 1 102 ? 6.900 -5.232 -14.394 1.00 93.94 102 ASP A C 1
ATOM 823 O O . ASP A 1 102 ? 6.970 -4.776 -15.534 1.00 93.94 102 ASP A O 1
ATOM 827 N N . ASN A 1 103 ? 6.193 -6.337 -14.123 1.00 95.12 103 ASN A N 1
ATOM 828 C CA . ASN A 1 103 ? 5.501 -7.150 -15.131 1.00 95.12 103 ASN A CA 1
ATOM 829 C C . ASN A 1 103 ? 4.016 -6.786 -15.354 1.00 95.12 103 ASN A C 1
ATOM 831 O O . ASN A 1 103 ? 3.335 -7.450 -16.135 1.00 95.12 103 ASN A O 1
ATOM 835 N N . CYS A 1 104 ? 3.489 -5.748 -14.695 1.00 95.50 104 CYS A N 1
ATOM 836 C CA . CYS A 1 104 ? 2.080 -5.353 -14.790 1.00 95.50 104 CYS A CA 1
ATOM 837 C C . CYS A 1 104 ? 1.928 -3.872 -15.189 1.00 95.50 104 CYS A C 1
ATOM 839 O O . CYS A 1 104 ? 1.795 -2.999 -14.323 1.00 95.50 104 CYS A O 1
ATOM 841 N N . PRO A 1 105 ? 1.890 -3.557 -16.501 1.00 94.50 105 PRO A N 1
ATOM 842 C CA . PRO A 1 105 ? 1.733 -2.182 -16.980 1.00 94.50 105 PRO A CA 1
ATOM 843 C C . PRO A 1 105 ? 0.498 -1.442 -16.426 1.00 94.50 105 PRO A C 1
ATOM 845 O O . PRO A 1 105 ? 0.633 -0.270 -16.069 1.00 94.50 105 PRO A O 1
ATOM 848 N N . PRO A 1 106 ? -0.686 -2.077 -16.267 1.00 95.69 106 PRO A N 1
ATOM 849 C CA . PRO A 1 106 ? -1.835 -1.417 -15.640 1.00 95.69 106 PRO A CA 1
ATOM 850 C C . PRO A 1 106 ? -1.580 -0.994 -14.188 1.00 95.69 106 PRO A C 1
ATOM 852 O O . PRO A 1 106 ? -1.988 0.094 -13.784 1.00 95.69 106 PRO A O 1
ATOM 855 N N . LEU A 1 107 ? -0.871 -1.819 -13.407 1.00 95.56 107 LEU A N 1
ATOM 856 C CA . LEU A 1 107 ? -0.509 -1.482 -12.030 1.00 95.56 107 LEU A CA 1
ATOM 857 C C . LEU A 1 107 ? 0.478 -0.312 -11.994 1.00 95.56 107 LEU A C 1
ATOM 859 O O . LEU A 1 107 ? 0.302 0.606 -11.195 1.00 95.56 107 LEU A O 1
ATOM 863 N N . GLN A 1 108 ? 1.473 -0.297 -12.883 1.00 94.38 108 GLN A N 1
ATOM 864 C CA . GLN A 1 108 ? 2.394 0.837 -12.997 1.00 94.38 108 GLN A CA 1
ATOM 865 C C . GLN A 1 108 ? 1.643 2.128 -13.333 1.00 94.38 108 GLN A C 1
ATOM 867 O O . GLN A 1 108 ? 1.836 3.137 -12.658 1.00 94.38 108 GLN A O 1
ATOM 872 N N . ALA A 1 109 ? 0.740 2.096 -14.317 1.00 93.81 109 ALA A N 1
ATOM 873 C CA . ALA A 1 109 ? -0.069 3.253 -14.692 1.00 93.81 109 ALA A CA 1
ATOM 874 C C . ALA A 1 109 ? -0.917 3.770 -13.517 1.00 93.81 109 ALA A C 1
ATOM 876 O O . ALA A 1 109 ? -0.921 4.973 -13.247 1.00 93.81 109 ALA A O 1
ATOM 877 N N . PHE A 1 110 ? -1.561 2.865 -12.772 1.00 95.62 110 PHE A N 1
ATOM 878 C CA . PHE A 1 110 ? -2.314 3.198 -11.562 1.00 95.62 110 PHE A CA 1
ATOM 879 C C . PHE A 1 110 ? -1.435 3.855 -10.488 1.00 95.62 110 PHE A C 1
ATOM 881 O O . PHE A 1 110 ? -1.800 4.885 -9.921 1.00 95.62 110 PHE A O 1
ATOM 888 N N . LEU A 1 111 ? -0.254 3.295 -10.214 1.00 95.25 111 LEU A N 1
ATOM 889 C CA . LEU A 1 111 ? 0.669 3.842 -9.219 1.00 95.25 111 LEU A CA 1
ATOM 890 C C . LEU A 1 111 ? 1.188 5.224 -9.626 1.00 95.25 111 LEU A C 1
ATOM 892 O O . LEU A 1 111 ? 1.273 6.114 -8.782 1.00 95.25 111 LEU A O 1
ATOM 896 N N . LEU A 1 112 ? 1.492 5.427 -10.910 1.00 93.38 112 LEU A N 1
ATOM 897 C CA . LEU A 1 112 ? 1.906 6.728 -11.433 1.00 93.38 112 LEU A CA 1
ATOM 898 C C . LEU A 1 112 ? 0.808 7.782 -11.278 1.00 93.38 112 LEU A C 1
ATOM 900 O O . LEU A 1 112 ? 1.115 8.898 -10.859 1.00 93.38 112 LEU A O 1
ATOM 904 N N . ASP A 1 113 ? -0.451 7.443 -11.569 1.00 92.75 113 ASP A N 1
ATOM 905 C CA . ASP A 1 113 ? -1.585 8.340 -11.315 1.00 92.75 113 ASP A CA 1
ATOM 906 C C . ASP A 1 113 ? -1.703 8.690 -9.826 1.00 92.75 113 ASP A C 1
ATOM 908 O O . ASP A 1 113 ? -1.720 9.868 -9.455 1.00 92.75 113 ASP A O 1
ATOM 912 N N . ALA A 1 114 ? -1.660 7.678 -8.955 1.00 93.94 114 ALA A N 1
ATOM 913 C CA . ALA A 1 114 ? -1.701 7.878 -7.512 1.00 93.94 114 ALA A CA 1
ATOM 914 C C . ALA A 1 114 ? -0.573 8.813 -7.037 1.00 93.94 114 ALA A C 1
ATOM 916 O O . ALA A 1 114 ? -0.826 9.750 -6.280 1.00 93.94 114 ALA A O 1
ATOM 917 N N . PHE A 1 115 ? 0.662 8.635 -7.520 1.00 92.38 115 PHE A N 1
ATOM 918 C CA . PHE A 1 115 ? 1.779 9.512 -7.162 1.00 92.38 115 PHE A CA 1
ATOM 919 C C . PHE A 1 115 ? 1.582 10.955 -7.642 1.00 92.38 115 PHE A C 1
ATOM 921 O O . PHE A 1 115 ? 1.864 11.882 -6.876 1.00 92.38 115 PHE A O 1
ATOM 928 N N . ARG A 1 116 ? 1.072 11.167 -8.865 1.00 90.81 116 ARG A N 1
ATOM 929 C CA . ARG A 1 116 ? 0.763 12.516 -9.385 1.00 90.81 116 ARG A CA 1
ATOM 930 C C . ARG A 1 116 ? -0.271 13.228 -8.520 1.00 90.81 116 ARG A C 1
ATOM 932 O O . ARG A 1 116 ? -0.128 14.418 -8.259 1.00 90.81 116 ARG A O 1
ATOM 939 N N . ARG A 1 117 ? -1.254 12.483 -8.015 1.00 91.50 117 ARG A N 1
ATOM 940 C CA . ARG A 1 117 ? -2.329 12.973 -7.137 1.00 91.50 117 ARG A CA 1
ATOM 941 C C . ARG A 1 117 ? -1.946 13.025 -5.653 1.00 91.50 117 ARG A C 1
ATOM 943 O O . ARG A 1 117 ? -2.807 13.292 -4.820 1.00 91.50 117 ARG A O 1
ATOM 950 N N . LYS A 1 118 ? -0.679 12.758 -5.305 1.00 92.38 118 LYS A N 1
ATOM 951 C CA . LYS A 1 118 ? -0.184 12.689 -3.915 1.00 92.38 118 LYS A CA 1
ATOM 952 C C . LYS A 1 118 ? -0.974 11.694 -3.056 1.00 92.38 118 LYS A C 1
ATOM 954 O O . LYS A 1 118 ? -1.318 11.963 -1.903 1.00 92.38 118 LYS A O 1
ATOM 959 N N . LEU A 1 119 ? -1.237 10.521 -3.625 1.00 93.94 119 LEU A N 1
ATOM 960 C CA . LEU A 1 119 ? -1.942 9.417 -2.988 1.00 93.94 119 LEU A CA 1
ATOM 961 C C . LEU A 1 119 ? -1.011 8.241 -2.670 1.00 93.94 119 LEU A C 1
ATOM 963 O O . LEU A 1 119 ? -0.139 7.842 -3.445 1.00 93.94 119 LEU A O 1
ATOM 967 N N . ALA A 1 120 ? -1.255 7.647 -1.509 1.00 93.75 120 ALA A N 1
ATOM 968 C CA . ALA A 1 120 ? -0.626 6.449 -1.001 1.00 93.75 120 ALA A CA 1
ATOM 969 C C . ALA A 1 120 ? -1.539 5.241 -1.188 1.00 93.75 120 ALA A C 1
ATOM 971 O O . ALA A 1 120 ? -2.436 5.011 -0.377 1.00 93.75 120 ALA A O 1
ATOM 972 N N . ALA A 1 121 ? -1.290 4.453 -2.232 1.00 95.38 121 ALA A N 1
ATOM 973 C CA . ALA A 1 121 ? -1.875 3.125 -2.370 1.00 95.38 121 ALA A CA 1
ATOM 974 C C . ALA A 1 121 ? -1.069 2.113 -1.540 1.00 95.38 121 ALA A C 1
ATOM 976 O O . ALA A 1 121 ? 0.152 1.987 -1.708 1.00 95.38 121 ALA A O 1
ATOM 977 N N . VAL A 1 122 ? -1.758 1.428 -0.626 1.00 95.75 122 VAL A N 1
ATOM 978 C CA . VAL A 1 122 ? -1.209 0.418 0.284 1.00 95.75 122 VAL A CA 1
ATOM 979 C C . VAL A 1 122 ? -1.818 -0.934 -0.048 1.00 95.75 122 VAL A C 1
ATOM 981 O O . VAL A 1 122 ? -3.042 -1.060 -0.119 1.00 95.75 122 VAL A O 1
ATOM 984 N N . PHE A 1 123 ? -0.963 -1.935 -0.207 1.00 97.25 123 PHE A N 1
ATOM 985 C CA . PHE A 1 123 ? -1.341 -3.271 -0.642 1.00 97.25 123 PHE A CA 1
ATOM 986 C C . PHE A 1 123 ? -0.976 -4.319 0.404 1.00 97.25 123 PHE A C 1
ATOM 988 O O . PHE A 1 123 ? -0.077 -4.100 1.214 1.00 97.25 123 PHE A O 1
ATOM 995 N N . GLU A 1 124 ? -1.635 -5.466 0.328 1.00 97.56 124 GLU A N 1
ATOM 996 C CA . GLU A 1 124 ? -1.188 -6.717 0.925 1.00 97.56 124 GLU A CA 1
ATOM 997 C C . GLU A 1 124 ? -0.632 -7.615 -0.182 1.00 97.56 124 GLU A C 1
ATOM 999 O O . GLU A 1 124 ? -1.311 -7.870 -1.177 1.00 97.56 124 GLU A O 1
ATOM 1004 N N . LEU A 1 125 ? 0.594 -8.100 -0.015 1.00 97.94 125 LEU A N 1
ATOM 1005 C CA . LEU A 1 125 ? 1.154 -9.167 -0.831 1.00 97.94 125 LEU A CA 1
ATOM 1006 C C . LEU A 1 125 ? 0.777 -10.514 -0.223 1.00 97.94 125 LEU A C 1
ATOM 1008 O O . LEU A 1 125 ? 1.246 -10.863 0.864 1.00 97.94 125 LEU A O 1
ATOM 1012 N N . VAL A 1 126 ? -0.016 -11.277 -0.963 1.00 97.44 126 VAL A N 1
ATOM 1013 C CA . VAL A 1 126 ? -0.361 -12.663 -0.646 1.00 97.44 126 VAL A CA 1
ATOM 1014 C C . VAL A 1 126 ? 0.271 -13.577 -1.684 1.00 97.44 126 VAL A C 1
ATOM 1016 O O . VAL A 1 126 ? 0.321 -13.226 -2.860 1.00 97.44 126 VAL A O 1
ATOM 1019 N N . SER A 1 127 ? 0.805 -14.719 -1.264 1.00 96.25 127 SER A N 1
ATOM 1020 C CA . SER A 1 127 ? 1.487 -15.658 -2.157 1.00 96.25 127 SER A CA 1
ATOM 1021 C C . SER A 1 127 ? 1.573 -17.041 -1.512 1.00 96.25 127 SER A C 1
ATOM 1023 O O . SER A 1 127 ? 1.712 -17.100 -0.287 1.00 96.25 127 SER A O 1
ATOM 1025 N N . PRO A 1 128 ? 1.545 -18.139 -2.295 1.00 95.94 128 PRO A N 1
ATOM 1026 C CA . PRO A 1 128 ? 1.930 -19.460 -1.794 1.00 95.94 128 PRO A CA 1
ATOM 1027 C C . PRO A 1 128 ? 3.331 -19.456 -1.158 1.00 95.94 128 PRO A C 1
ATOM 1029 O O . PRO A 1 128 ? 3.531 -20.084 -0.123 1.00 95.94 128 PRO A O 1
ATOM 1032 N N . ASP A 1 129 ? 4.269 -18.676 -1.706 1.00 94.12 129 ASP A N 1
ATOM 1033 C CA . ASP A 1 129 ? 5.653 -18.575 -1.217 1.00 94.12 129 ASP A CA 1
ATOM 1034 C C . ASP A 1 129 ? 5.815 -17.573 -0.055 1.00 94.12 129 ASP A C 1
ATOM 1036 O O . ASP A 1 129 ? 6.908 -17.393 0.482 1.00 94.12 129 ASP A O 1
ATOM 1040 N N . ASN A 1 130 ? 4.728 -16.903 0.345 1.00 91.94 130 ASN A N 1
ATOM 1041 C CA . ASN A 1 130 ? 4.666 -15.976 1.481 1.00 91.94 130 ASN A CA 1
ATOM 1042 C C . ASN A 1 130 ? 3.531 -16.363 2.445 1.00 91.94 130 ASN A C 1
ATOM 1044 O O . ASN A 1 130 ? 2.865 -15.491 3.008 1.00 91.94 130 ASN A O 1
ATOM 1048 N N . GLN A 1 131 ? 3.260 -17.663 2.590 1.00 91.44 131 GLN A N 1
ATOM 1049 C CA . GLN A 1 131 ? 2.198 -18.146 3.466 1.00 91.44 131 GLN A CA 1
ATOM 1050 C C . GLN A 1 131 ? 2.542 -17.878 4.937 1.00 91.44 131 GLN A C 1
ATOM 1052 O O . GLN A 1 131 ? 3.587 -18.299 5.432 1.00 91.44 131 GLN A O 1
ATOM 1057 N N . ILE A 1 132 ? 1.623 -17.215 5.643 1.00 91.69 132 ILE A N 1
ATOM 1058 C CA . ILE A 1 132 ? 1.709 -17.006 7.093 1.00 91.69 132 ILE A CA 1
ATOM 1059 C C . ILE A 1 132 ? 0.851 -18.055 7.811 1.00 91.69 132 ILE A C 1
ATOM 1061 O O . ILE A 1 132 ? 1.386 -18.919 8.501 1.00 91.69 132 ILE A O 1
ATOM 1065 N N . VAL A 1 133 ? -0.467 -18.035 7.602 1.00 94.31 133 VAL A N 1
ATOM 1066 C CA . VAL A 1 133 ? -1.410 -19.071 8.054 1.00 94.31 133 VAL A CA 1
ATOM 1067 C C . VAL A 1 133 ? -2.280 -19.539 6.890 1.00 94.31 133 VAL A C 1
ATOM 1069 O O . VAL A 1 133 ? -2.328 -20.736 6.599 1.00 94.31 133 VAL A O 1
ATOM 1072 N N . VAL A 1 134 ? -2.955 -18.612 6.206 1.00 91.38 134 VAL A N 1
ATOM 1073 C CA . VAL A 1 134 ? -3.912 -18.942 5.136 1.00 91.38 134 VAL A CA 1
ATOM 1074 C C . VAL A 1 134 ? -3.169 -19.283 3.837 1.00 91.38 134 VAL A C 1
ATOM 1076 O O . VAL A 1 134 ? -2.335 -18.487 3.403 1.00 91.38 134 VAL A O 1
ATOM 1079 N N . PRO A 1 135 ? -3.451 -20.430 3.185 1.00 93.94 135 PRO A N 1
ATOM 1080 C CA . PRO A 1 135 ? -2.839 -2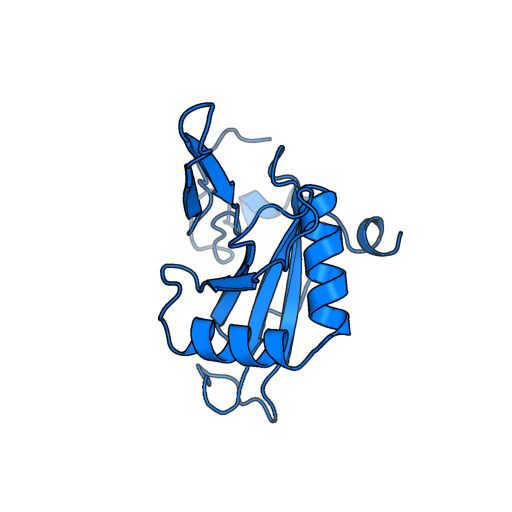0.757 1.903 1.00 93.94 135 PRO A CA 1
ATOM 1081 C C . PRO A 1 135 ? -3.446 -19.919 0.770 1.00 93.94 135 PRO A C 1
ATOM 1083 O O . PRO A 1 135 ? -4.663 -19.744 0.691 1.00 93.94 135 PRO A O 1
ATOM 1086 N N . TYR A 1 136 ? -2.597 -19.464 -0.153 1.00 95.31 136 TYR A N 1
ATOM 1087 C CA . TYR A 1 136 ? -3.006 -18.766 -1.373 1.00 95.31 136 TYR A CA 1
ATOM 1088 C C . TYR A 1 136 ? -2.570 -19.555 -2.603 1.00 95.31 136 TYR A C 1
ATOM 1090 O O . TYR A 1 136 ? -1.461 -20.075 -2.649 1.00 95.31 136 TYR A O 1
ATOM 1098 N N . ALA A 1 137 ? -3.432 -19.621 -3.618 1.00 95.69 137 ALA A N 1
ATOM 1099 C CA . ALA A 1 137 ? -3.145 -20.359 -4.849 1.00 95.69 137 ALA A CA 1
ATOM 1100 C C . ALA A 1 137 ? -2.174 -19.624 -5.792 1.00 95.69 137 ALA A C 1
ATOM 1102 O O . ALA A 1 137 ? -1.549 -20.252 -6.643 1.00 95.69 137 A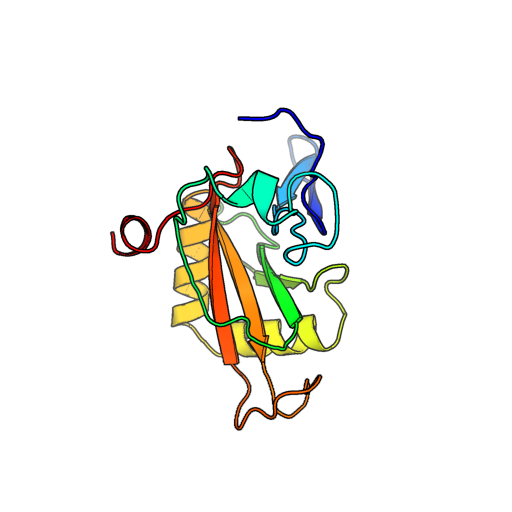LA A O 1
ATOM 1103 N N . SER A 1 138 ? -2.063 -18.299 -5.673 1.00 95.44 138 SER A N 1
ATOM 1104 C CA . SER A 1 138 ? -1.212 -17.472 -6.530 1.00 95.44 138 SER A CA 1
ATOM 1105 C C . SER A 1 138 ? -0.724 -16.211 -5.817 1.00 95.44 138 SER A C 1
ATOM 1107 O O . SER A 1 138 ? -1.311 -15.766 -4.826 1.00 95.44 138 SER A O 1
ATOM 1109 N N . THR A 1 139 ? 0.362 -15.635 -6.335 1.00 96.56 139 THR A N 1
ATOM 1110 C CA . THR A 1 139 ? 0.909 -14.356 -5.871 1.00 96.56 139 THR A CA 1
ATOM 1111 C C . THR A 1 139 ? 0.042 -13.200 -6.361 1.00 96.56 139 THR A C 1
ATOM 1113 O O . THR A 1 139 ? -0.121 -13.024 -7.566 1.00 96.56 139 THR A O 1
ATOM 1116 N N . ASN A 1 140 ? -0.492 -12.395 -5.441 1.00 95.81 140 ASN A N 1
ATOM 1117 C CA . ASN A 1 140 ? -1.345 -11.250 -5.751 1.00 95.81 140 ASN A CA 1
ATOM 1118 C C . ASN A 1 140 ? -1.020 -10.044 -4.863 1.00 95.81 140 ASN A C 1
ATOM 1120 O O . ASN A 1 140 ? -0.613 -10.187 -3.709 1.00 95.81 140 ASN A O 1
ATOM 1124 N N . LEU A 1 141 ? -1.277 -8.849 -5.398 1.00 97.25 141 LEU A N 1
ATOM 1125 C CA . LEU A 1 141 ? -1.289 -7.596 -4.645 1.00 97.25 141 LEU A CA 1
ATOM 1126 C C . LEU A 1 141 ? -2.736 -7.157 -4.425 1.00 97.25 141 LEU A C 1
ATOM 1128 O O . LEU A 1 141 ? -3.414 -6.720 -5.353 1.00 97.25 141 LEU A O 1
ATOM 1132 N N . VAL A 1 142 ? -3.205 -7.255 -3.185 1.00 95.69 142 VAL A N 1
ATOM 1133 C CA . VAL A 1 142 ? -4.557 -6.856 -2.789 1.00 95.69 142 VAL A CA 1
ATOM 1134 C C . VAL A 1 142 ? -4.523 -5.408 -2.318 1.00 95.69 142 VAL A C 1
ATOM 1136 O O . VAL A 1 142 ? -3.859 -5.091 -1.335 1.00 95.69 142 VAL A O 1
ATOM 1139 N N . LEU A 1 143 ? -5.227 -4.502 -2.998 1.00 95.06 143 LEU A N 1
ATOM 1140 C CA . LEU A 1 143 ? -5.316 -3.106 -2.563 1.00 95.06 143 LEU A CA 1
ATOM 1141 C C . LEU A 1 143 ? -6.122 -3.008 -1.259 1.00 95.06 143 LEU A C 1
ATOM 1143 O O . LEU A 1 143 ? -7.317 -3.296 -1.235 1.00 95.06 143 LEU A O 1
ATOM 1147 N N . LEU A 1 144 ? -5.485 -2.546 -0.182 1.00 93.62 144 LEU A N 1
ATOM 1148 C CA . LEU A 1 144 ? -6.133 -2.368 1.118 1.00 93.62 144 LEU A CA 1
ATOM 1149 C C . LEU A 1 144 ? -6.742 -0.969 1.241 1.00 93.62 144 LEU A C 1
ATOM 1151 O O . LEU A 1 144 ? -7.943 -0.810 1.482 1.00 93.62 144 LEU A O 1
ATOM 1155 N N . HIS A 1 145 ? -5.908 0.059 1.065 1.00 92.38 145 HIS A N 1
ATOM 1156 C CA . HIS A 1 145 ? -6.284 1.451 1.299 1.00 92.38 145 HIS A CA 1
ATOM 1157 C C . HIS A 1 145 ? -5.604 2.406 0.324 1.00 92.38 145 HIS A C 1
ATOM 1159 O O . HIS A 1 145 ? -4.457 2.204 -0.070 1.00 92.38 145 HIS A O 1
ATOM 1165 N N . ILE A 1 146 ? -6.300 3.504 0.035 1.00 93.50 146 ILE A N 1
ATOM 1166 C CA . ILE A 1 146 ? -5.727 4.706 -0.566 1.00 93.50 146 ILE A CA 1
ATOM 1167 C C . ILE A 1 146 ? -5.773 5.818 0.481 1.00 93.50 146 ILE A C 1
ATOM 1169 O O . ILE A 1 146 ? -6.771 5.971 1.194 1.00 93.50 146 ILE A O 1
ATOM 1173 N N . ARG A 1 147 ? -4.680 6.572 0.610 1.00 92.38 147 ARG A N 1
ATOM 1174 C CA . ARG A 1 147 ? -4.552 7.668 1.579 1.00 92.38 147 ARG A CA 1
ATOM 1175 C C . ARG A 1 147 ? -3.962 8.913 0.937 1.00 92.38 147 ARG A C 1
ATOM 1177 O O . ARG A 1 147 ? -3.191 8.794 0.002 1.00 92.38 147 ARG A O 1
ATOM 1184 N N . SER A 1 148 ? -4.262 10.096 1.452 1.00 93.25 148 SER A N 1
ATOM 1185 C CA . SER A 1 148 ? -3.565 11.324 1.047 1.00 93.25 148 SER A CA 1
ATOM 1186 C C . SER A 1 148 ? -2.179 11.377 1.698 1.00 93.25 148 SER A C 1
ATOM 1188 O O . SER A 1 148 ? -2.075 11.224 2.914 1.00 93.25 148 SER A O 1
ATOM 1190 N N . GLU A 1 149 ? -1.123 11.616 0.919 1.00 91.44 149 GLU A N 1
ATOM 1191 C CA . GLU A 1 149 ? 0.245 11.817 1.433 1.00 91.44 149 GLU A CA 1
ATOM 1192 C C . GLU A 1 149 ? 0.386 13.148 2.199 1.00 91.44 149 GLU A C 1
ATOM 1194 O O . GLU A 1 149 ? 1.224 13.281 3.095 1.00 91.44 149 GLU A O 1
ATOM 1199 N N . GLU A 1 150 ? -0.476 14.121 1.892 1.00 90.81 150 GLU A N 1
ATOM 1200 C CA . GLU A 1 150 ? -0.486 15.449 2.513 1.00 90.81 150 GLU A CA 1
ATOM 1201 C C . GLU A 1 150 ? -1.212 15.442 3.861 1.00 90.81 150 GLU A C 1
ATOM 1203 O O . GLU A 1 150 ? -0.670 15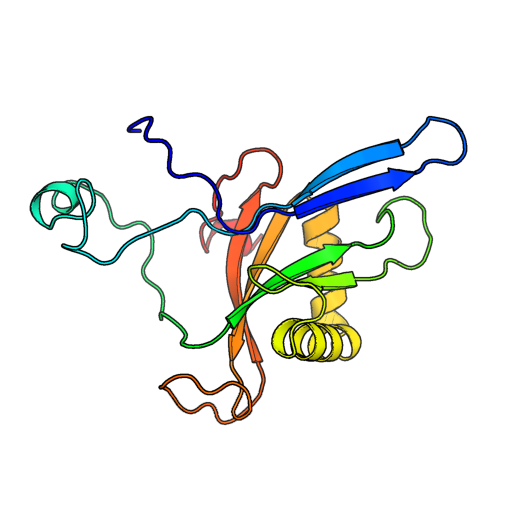.880 4.877 1.00 90.81 150 GLU A O 1
ATOM 1208 N N . THR A 1 151 ? -2.437 14.909 3.889 1.00 91.00 151 THR A N 1
ATOM 1209 C CA . THR A 1 151 ? -3.312 14.972 5.073 1.00 91.00 151 THR A CA 1
ATOM 1210 C C . THR A 1 151 ? -3.313 13.688 5.899 1.00 91.00 151 THR A C 1
ATOM 1212 O O . THR A 1 151 ? -3.695 13.702 7.069 1.00 91.00 151 THR A O 1
ATOM 1215 N N . GLY A 1 152 ? -2.918 12.555 5.312 1.00 90.19 152 GLY A N 1
ATOM 1216 C CA . GLY A 1 152 ? -3.059 11.229 5.917 1.00 90.19 152 GLY A CA 1
ATOM 1217 C C . GLY A 1 152 ? -4.497 10.692 5.939 1.00 90.19 152 GLY A C 1
ATOM 1218 O O . GLY A 1 152 ? -4.728 9.608 6.489 1.00 90.19 152 GLY A O 1
ATOM 1219 N N . ALA A 1 153 ? -5.468 11.411 5.364 1.00 91.50 153 ALA A N 1
ATOM 1220 C CA . ALA A 1 153 ? -6.857 10.965 5.288 1.00 91.50 153 ALA A CA 1
ATOM 1221 C C . ALA A 1 153 ? -6.984 9.688 4.442 1.00 91.50 153 ALA A C 1
ATOM 1223 O O . ALA A 1 153 ? -6.286 9.530 3.442 1.00 91.50 153 ALA A O 1
ATOM 1224 N N . TYR A 1 154 ? -7.864 8.776 4.858 1.00 90.69 154 TYR A N 1
ATOM 1225 C CA . TYR A 1 154 ? -8.216 7.574 4.101 1.00 90.69 154 TYR A CA 1
ATOM 1226 C C . TYR A 1 154 ? -9.373 7.873 3.148 1.00 90.69 154 TYR A C 1
ATOM 1228 O O . TYR A 1 154 ? -10.330 8.530 3.551 1.00 90.69 154 TYR A O 1
ATOM 1236 N N . PHE A 1 155 ? -9.305 7.334 1.933 1.00 88.19 155 PHE A N 1
ATOM 1237 C CA . PHE A 1 155 ? -10.402 7.386 0.967 1.00 88.19 155 PHE A CA 1
ATOM 1238 C C . PHE A 1 155 ? -11.336 6.180 1.147 1.00 88.19 155 PHE A C 1
ATOM 1240 O O . PHE A 1 155 ? -10.877 5.056 1.393 1.00 88.19 155 PHE A O 1
ATOM 1247 N N . THR A 1 156 ? -12.650 6.405 1.048 1.00 79.50 156 THR A N 1
ATOM 1248 C CA . THR A 1 156 ? -13.656 5.330 1.034 1.00 79.50 156 THR A CA 1
ATOM 1249 C C . THR A 1 156 ? -13.741 4.690 -0.350 1.00 79.50 156 THR A C 1
ATOM 1251 O O . THR A 1 156 ? -13.303 5.267 -1.341 1.00 79.50 156 THR A O 1
ATOM 1254 N N . ALA A 1 157 ? -14.321 3.488 -0.431 1.00 68.25 157 ALA A N 1
ATOM 1255 C CA . ALA A 1 157 ? -14.459 2.770 -1.700 1.00 68.25 157 ALA A CA 1
ATOM 1256 C C . ALA A 1 157 ? -15.300 3.533 -2.743 1.00 68.25 157 ALA A C 1
ATOM 1258 O O . ALA A 1 157 ? -15.136 3.309 -3.939 1.00 68.25 157 ALA A O 1
ATOM 1259 N N . GLU A 1 158 ? -16.196 4.424 -2.305 1.00 64.31 158 GLU A N 1
ATOM 1260 C CA . GLU A 1 158 ? -16.965 5.294 -3.202 1.00 64.31 158 GLU A CA 1
ATOM 1261 C C . GLU A 1 158 ? -16.064 6.359 -3.831 1.00 64.31 158 GLU A C 1
ATOM 1263 O O . GLU A 1 158 ? -16.097 6.551 -5.040 1.00 64.31 158 GLU A O 1
ATOM 1268 N N . GLN A 1 159 ? -15.183 6.968 -3.033 1.00 66.19 159 GLN A N 1
ATOM 1269 C CA . GLN A 1 159 ? -14.263 8.020 -3.476 1.00 66.19 159 GLN A CA 1
ATOM 1270 C C . GLN A 1 159 ? -13.128 7.508 -4.376 1.00 66.19 159 GLN A C 1
ATOM 1272 O O . GLN A 1 159 ? -12.409 8.302 -4.970 1.00 66.19 159 GLN A O 1
ATOM 1277 N N . THR A 1 160 ? -12.920 6.191 -4.446 1.00 58.59 160 THR A N 1
ATOM 1278 C CA . THR A 1 160 ? -11.873 5.568 -5.273 1.00 58.59 160 THR A CA 1
ATOM 1279 C C . THR A 1 160 ? -12.357 5.107 -6.650 1.00 58.59 160 THR A C 1
ATOM 1281 O O . THR A 1 160 ? -11.564 4.537 -7.392 1.00 58.59 160 THR A O 1
ATOM 1284 N N . LYS A 1 161 ? -13.647 5.281 -6.975 1.00 52.44 161 LYS A N 1
ATOM 1285 C CA . LYS A 1 161 ? -14.239 4.880 -8.268 1.00 52.44 161 LYS A CA 1
ATOM 1286 C C . LYS A 1 161 ? -14.291 6.012 -9.306 1.00 52.44 161 LYS A C 1
ATOM 1288 O O . LYS A 1 161 ? -14.669 5.740 -10.442 1.00 52.44 161 LYS A O 1
ATOM 1293 N N . GLU A 1 162 ? -13.936 7.233 -8.907 1.00 40.03 162 GLU A N 1
ATOM 1294 C CA . GLU A 1 162 ? -13.839 8.439 -9.748 1.00 40.03 162 GLU A CA 1
ATOM 1295 C C . GLU A 1 162 ? -12.391 8.704 -10.183 1.00 40.03 162 GLU A C 1
ATOM 1297 O O . GLU A 1 162 ? -12.203 9.026 -11.376 1.00 40.03 162 GLU A O 1
#

pLDDT: mean 84.99, std 15.46, range [30.8, 97.94]

Sequence (162 aa):
MVRGRCRCEGFVIRYQQDEEEGGSWERYLLLNKFFNVGETKNWLVDDLSSQKIVRIQDKSDGSIIRFIPFSRVNKGGDVRIRAKSKMSFESPQATMATEVCDNCPPLQAFLLDAFRRKLAAVFELVSPDNQIVVPYASTNLVLLHIRSEETGAYFTAEQTKE

Foldseek 3Di:
DPPDPQDFFQKDWDWDQDPPPGIDIAIAGADGDDDAQPPDPCRDPVNCVPPDDPDDDDPDDFWKKWKDWPDDLPPPDDTQIWIATRHGSPPPQRVVVSVVCVPDPVNVVVVSVCVVQQKIWMWGWDACVGDDDDHDPHTDTHTDWIAHSVPRDTDDPVRVVD

Radius of gyration: 17.36 Å; chains: 1; bounding box: 42×44×44 Å

Secondary structure (DSSP, 8-state):
------PBSS-EEEEEEETTTEEEEEEE--PBP---TTSSTTSSHHHHHTSPP--------SEEEEEEESS-TTSSS---EEEE-SS-SSSHHHHHHHHHHHT-HHHHHHHHHHHHTTEEEEEEEE-GGG-SSS--SS-EEEEEEEEETTT-PBPPTTTT--